Protein AF-D2VRU9-F1 (afdb_monomer_lite)

Structure (mmCIF, N/CA/C/O backbone):
data_AF-D2VRU9-F1
#
_entry.id   AF-D2VRU9-F1
#
loop_
_atom_site.group_PDB
_atom_site.id
_atom_site.type_symbol
_atom_site.label_atom_id
_atom_site.label_alt_id
_atom_site.label_comp_id
_atom_site.label_asym_id
_atom_site.label_entity_id
_atom_site.label_seq_id
_atom_site.pdbx_PDB_ins_code
_atom_site.Cartn_x
_atom_site.Cartn_y
_atom_site.Cartn_z
_atom_site.occupancy
_atom_site.B_iso_or_equiv
_atom_site.auth_seq_id
_atom_site.auth_comp_id
_atom_site.auth_asym_id
_atom_site.auth_atom_id
_atom_site.pdbx_PDB_model_num
ATOM 1 N N . MET A 1 1 ? 9.351 62.922 -18.929 1.00 41.25 1 MET A N 1
ATOM 2 C CA . MET A 1 1 ? 8.251 61.952 -19.147 1.00 41.25 1 MET A CA 1
ATOM 3 C C . MET A 1 1 ? 8.508 60.699 -18.312 1.00 41.25 1 MET A C 1
ATOM 5 O O . MET A 1 1 ? 9.575 60.118 -18.462 1.00 41.25 1 MET A O 1
ATOM 9 N N . PRO A 1 2 ? 7.604 60.348 -17.383 1.00 64.88 2 PRO A N 1
ATOM 10 C CA . PRO A 1 2 ? 7.165 58.945 -17.176 1.00 64.88 2 PRO A CA 1
ATOM 11 C C . PRO A 1 2 ? 5.621 58.865 -16.921 1.00 64.88 2 PRO A C 1
ATOM 13 O O . PRO A 1 2 ? 5.019 59.940 -16.945 1.00 64.88 2 PRO A O 1
ATOM 16 N N . PRO A 1 3 ? 4.932 57.707 -16.661 1.00 61.22 3 PRO A N 1
ATOM 17 C CA . PRO A 1 3 ? 5.382 56.311 -16.427 1.00 61.22 3 PRO A CA 1
ATOM 18 C C . PRO A 1 3 ? 4.581 55.143 -17.119 1.00 61.22 3 PRO A C 1
ATOM 20 O O . PRO A 1 3 ? 3.511 55.334 -17.684 1.00 61.22 3 PRO A O 1
ATOM 23 N N . ARG A 1 4 ? 5.137 53.911 -17.001 1.00 52.88 4 ARG A N 1
ATOM 24 C CA . ARG A 1 4 ? 4.586 52.513 -17.041 1.00 52.88 4 ARG A CA 1
ATOM 25 C C . ARG A 1 4 ? 3.255 52.185 -17.757 1.00 52.88 4 ARG A C 1
ATOM 27 O O . ARG A 1 4 ? 2.207 52.609 -17.286 1.00 52.88 4 ARG A O 1
ATOM 34 N N . LYS A 1 5 ? 3.271 51.164 -18.644 1.00 44.84 5 LYS A N 1
ATOM 35 C CA . LYS A 1 5 ? 2.220 50.114 -18.754 1.00 44.84 5 LYS A CA 1
ATOM 36 C C . LYS A 1 5 ? 2.801 48.747 -19.160 1.00 44.84 5 LYS A C 1
ATOM 38 O O . LYS A 1 5 ? 3.621 48.656 -20.064 1.00 44.84 5 LYS A O 1
ATOM 43 N N . ALA A 1 6 ? 2.378 47.710 -18.438 1.00 60.16 6 ALA A N 1
ATOM 44 C CA . ALA A 1 6 ? 2.693 46.296 -18.648 1.00 60.16 6 ALA A CA 1
ATOM 45 C C . ALA A 1 6 ? 1.931 45.697 -19.845 1.00 60.16 6 ALA A C 1
ATOM 47 O O . ALA A 1 6 ? 0.878 46.226 -20.203 1.00 60.16 6 ALA A O 1
ATOM 48 N N . PRO A 1 7 ? 2.333 44.511 -20.332 1.00 51.25 7 PRO A N 1
ATOM 49 C CA . PRO A 1 7 ? 1.392 43.564 -20.900 1.00 51.25 7 PRO A CA 1
ATOM 50 C C . PRO A 1 7 ? 1.289 42.326 -20.000 1.00 51.25 7 PRO A C 1
ATOM 52 O O . PRO A 1 7 ? 2.208 41.522 -19.877 1.00 51.25 7 PRO A O 1
ATOM 55 N N . SER A 1 8 ? 0.125 42.187 -19.370 1.00 53.41 8 SER A N 1
ATOM 56 C CA . SER A 1 8 ? -0.388 40.912 -18.875 1.00 53.41 8 SER A CA 1
ATOM 57 C C . SER A 1 8 ? -0.786 40.058 -20.078 1.00 53.41 8 SER A C 1
ATOM 59 O O . SER A 1 8 ? -1.598 40.502 -20.886 1.00 53.41 8 SER A O 1
ATOM 61 N N . THR A 1 9 ? -0.249 38.844 -20.203 1.00 46.72 9 THR A N 1
ATOM 62 C CA . THR A 1 9 ? -0.851 37.771 -21.012 1.00 46.72 9 THR A CA 1
ATOM 63 C C . THR A 1 9 ? -0.693 36.435 -20.284 1.00 46.72 9 THR A C 1
ATOM 65 O O . THR A 1 9 ? 0.390 36.046 -19.860 1.00 46.72 9 THR A O 1
ATOM 68 N N . LYS A 1 10 ? -1.842 35.793 -20.058 1.00 61.38 10 LYS A N 1
ATOM 69 C CA . LYS A 1 10 ? -2.095 34.583 -19.266 1.00 61.38 10 LYS A CA 1
ATOM 70 C C . LYS A 1 10 ? -1.869 33.311 -20.102 1.00 61.38 10 LYS A C 1
ATOM 72 O O . LYS A 1 10 ? -2.400 33.272 -21.206 1.00 61.38 10 LYS A O 1
ATOM 77 N N . ALA A 1 11 ? -1.213 32.281 -19.535 1.00 46.19 11 ALA A N 1
ATOM 78 C CA . ALA A 1 11 ? -1.493 30.823 -19.654 1.00 46.19 11 ALA A CA 1
ATOM 79 C C . ALA A 1 11 ? -0.277 29.968 -19.190 1.00 46.19 11 ALA A C 1
ATOM 81 O O . ALA A 1 11 ? 0.846 30.389 -19.456 1.00 46.19 11 ALA A O 1
ATOM 82 N N . PRO A 1 12 ? -0.423 28.732 -18.647 1.00 52.56 12 PRO A N 1
ATOM 83 C CA . PRO A 1 12 ? -1.525 28.113 -17.887 1.00 52.56 12 PRO A CA 1
ATOM 84 C C . PRO A 1 12 ? -1.064 27.473 -16.535 1.00 52.56 12 PRO A C 1
ATOM 86 O O . PRO A 1 12 ? 0.123 27.215 -16.331 1.00 52.56 12 PRO A O 1
ATOM 89 N N . PRO A 1 13 ? -1.987 27.128 -15.611 1.00 53.44 13 PRO A N 1
ATOM 90 C CA . PRO A 1 13 ? -1.683 26.401 -14.372 1.00 53.44 13 PRO A CA 1
ATOM 91 C C . PRO A 1 13 ? -1.484 24.892 -14.638 1.00 53.44 13 PRO A C 1
ATOM 93 O O . PRO A 1 13 ? -2.328 24.079 -14.284 1.00 53.44 13 PRO A O 1
ATOM 96 N N . GLN A 1 14 ? -0.391 24.494 -15.296 1.00 53.19 14 GLN A N 1
ATOM 97 C CA . GLN A 1 14 ? -0.134 23.073 -15.630 1.00 53.19 14 GLN A CA 1
ATOM 98 C C . GLN A 1 14 ? 0.782 22.348 -14.632 1.00 53.19 14 GLN A C 1
ATOM 100 O O . GLN A 1 14 ? 0.839 21.119 -14.612 1.00 53.19 14 GLN A O 1
ATOM 105 N N . ILE A 1 15 ? 1.497 23.091 -13.783 1.00 55.06 15 ILE A N 1
ATOM 106 C CA . ILE A 1 15 ? 2.466 22.517 -12.835 1.00 55.06 15 ILE A CA 1
ATOM 107 C C . ILE A 1 15 ? 1.742 21.839 -11.659 1.00 55.06 15 ILE A C 1
ATOM 109 O O . ILE A 1 15 ? 2.136 20.755 -11.233 1.00 55.06 15 ILE A O 1
ATOM 113 N N . HIS A 1 16 ? 0.623 22.414 -11.205 1.00 57.94 16 HIS A N 1
ATOM 114 C CA . HIS A 1 16 ? -0.142 21.905 -10.059 1.00 57.94 16 HIS A CA 1
ATOM 115 C C . HIS A 1 16 ? -0.656 20.473 -10.261 1.00 57.94 16 HIS A C 1
ATOM 117 O O . HIS A 1 16 ? -0.571 19.653 -9.353 1.00 57.94 16 HIS A O 1
ATOM 123 N N . LEU A 1 17 ? -1.120 20.138 -11.471 1.00 59.38 17 LEU A N 1
ATOM 124 C CA . LEU A 1 17 ? -1.642 18.802 -11.774 1.00 59.38 17 LEU A CA 1
ATOM 125 C C . LEU A 1 17 ? -0.568 17.710 -11.724 1.00 59.38 17 LEU A C 1
ATOM 127 O O . LEU A 1 17 ? -0.885 16.551 -11.469 1.00 59.38 17 LEU A O 1
ATOM 131 N N . SER A 1 18 ? 0.685 18.051 -12.027 1.00 75.25 18 SER A N 1
ATOM 132 C CA . SER A 1 18 ? 1.781 17.077 -12.007 1.00 75.25 18 SER A CA 1
ATOM 133 C C . SER A 1 18 ? 2.236 16.792 -10.582 1.00 75.25 18 SER A C 1
ATOM 135 O O . SER A 1 18 ? 2.493 15.637 -10.253 1.00 75.25 18 SER A O 1
ATOM 137 N N . GLU A 1 19 ? 2.273 17.819 -9.733 1.00 80.31 19 GLU A N 1
ATOM 138 C CA . GLU A 1 19 ? 2.639 17.662 -8.326 1.00 80.31 19 GLU A CA 1
ATOM 139 C C . GLU A 1 19 ? 1.549 16.925 -7.542 1.00 80.31 19 GLU A C 1
ATOM 141 O O . GLU A 1 19 ? 1.841 15.972 -6.829 1.00 80.31 19 GLU A O 1
ATOM 146 N N . GLU A 1 20 ? 0.274 17.253 -7.769 1.00 82.50 20 GLU A N 1
ATOM 147 C CA . GLU A 1 20 ? -0.849 16.549 -7.136 1.00 82.50 20 GLU A CA 1
ATOM 148 C C . GLU A 1 20 ? -0.859 15.052 -7.485 1.00 82.50 20 GLU A C 1
ATOM 150 O O . GLU A 1 20 ? -1.065 14.205 -6.618 1.00 82.50 20 GLU A O 1
ATOM 155 N N . LYS A 1 21 ? -0.539 14.698 -8.738 1.00 83.69 21 LYS A N 1
ATOM 156 C CA . LYS A 1 21 ? -0.413 13.295 -9.170 1.00 83.69 21 LYS A CA 1
ATOM 157 C C . LYS A 1 21 ? 0.777 12.571 -8.539 1.00 83.69 21 LYS A C 1
ATOM 159 O O . LYS A 1 21 ? 0.690 11.357 -8.340 1.00 83.69 21 LYS A O 1
ATOM 164 N N . LYS A 1 22 ? 1.880 13.273 -8.261 1.00 84.69 22 LYS A N 1
ATOM 165 C CA . LYS A 1 22 ? 3.030 12.709 -7.538 1.00 84.69 22 LYS A CA 1
ATOM 166 C C . LYS A 1 22 ? 2.681 12.461 -6.081 1.00 84.69 22 LYS A C 1
ATOM 168 O O . LYS A 1 22 ? 2.850 11.342 -5.617 1.00 84.69 22 LYS A O 1
ATOM 173 N N . VAL A 1 23 ? 2.101 13.456 -5.412 1.00 87.88 23 VAL A N 1
ATOM 174 C CA . VAL A 1 23 ? 1.630 13.335 -4.026 1.00 87.88 23 VAL A CA 1
ATOM 175 C C . VAL A 1 23 ? 0.605 12.208 -3.907 1.00 87.88 23 VAL A C 1
ATOM 177 O O . VAL A 1 23 ? 0.673 11.389 -2.995 1.00 87.88 23 VAL A O 1
ATOM 180 N N . GLN A 1 24 ? -0.322 12.103 -4.862 1.00 87.88 24 GLN A N 1
ATOM 181 C CA . GLN A 1 24 ? -1.281 11.006 -4.895 1.00 87.88 24 GLN A CA 1
ATOM 182 C C . GLN A 1 24 ? -0.583 9.651 -5.034 1.00 87.88 24 GLN A C 1
ATOM 184 O O . GLN A 1 24 ? -0.920 8.732 -4.294 1.00 87.88 24 GLN A O 1
ATOM 189 N N . LEU A 1 25 ? 0.392 9.516 -5.939 1.00 87.81 25 LEU A N 1
ATOM 190 C CA . LEU A 1 25 ? 1.159 8.277 -6.062 1.00 87.81 25 LEU A CA 1
ATOM 191 C C . LEU A 1 25 ? 1.897 7.941 -4.767 1.00 87.81 25 LEU A C 1
ATOM 193 O O . LEU A 1 25 ? 1.889 6.791 -4.353 1.00 87.81 25 LEU A O 1
ATOM 197 N N . GLU A 1 26 ? 2.538 8.916 -4.138 1.00 89.00 26 GLU A N 1
ATOM 198 C CA . GLU A 1 26 ? 3.285 8.709 -2.901 1.00 89.00 26 GLU A CA 1
ATOM 199 C C . GLU A 1 26 ? 2.371 8.241 -1.762 1.00 89.00 26 GLU A C 1
ATOM 201 O O . GLU A 1 26 ? 2.684 7.276 -1.068 1.00 89.00 26 GLU A O 1
ATOM 206 N N . ASN A 1 27 ? 1.180 8.830 -1.639 1.00 90.19 27 ASN A N 1
ATOM 207 C CA . ASN A 1 27 ? 0.150 8.361 -0.710 1.00 90.19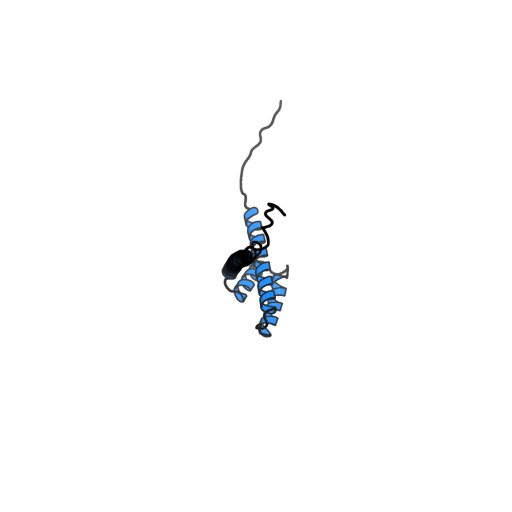 27 ASN A CA 1
ATOM 208 C C . ASN A 1 27 ? -0.302 6.927 -1.026 1.00 90.19 27 ASN A C 1
ATOM 210 O O . ASN A 1 27 ? -0.429 6.101 -0.121 1.00 90.19 27 ASN A O 1
ATOM 214 N N . GLU A 1 28 ? -0.525 6.621 -2.308 1.00 90.12 28 GLU A N 1
ATOM 215 C CA . GLU A 1 28 ? -0.858 5.274 -2.778 1.00 90.12 28 GLU A CA 1
ATOM 216 C C . GLU A 1 28 ? 0.259 4.267 -2.424 1.00 90.12 28 GLU A C 1
ATOM 218 O O . GLU A 1 28 ? -0.030 3.177 -1.926 1.00 90.12 28 GLU A O 1
ATOM 223 N N . LEU A 1 29 ? 1.531 4.641 -2.607 1.00 89.75 29 LEU A N 1
ATOM 224 C CA . LEU A 1 29 ? 2.699 3.822 -2.269 1.00 89.75 29 LEU A CA 1
ATOM 225 C C . LEU A 1 29 ? 2.794 3.549 -0.773 1.00 89.75 29 LEU A C 1
ATOM 227 O O . LEU A 1 29 ? 2.940 2.393 -0.376 1.00 89.75 29 LEU A O 1
ATOM 231 N N . ASN A 1 30 ? 2.683 4.596 0.043 1.00 91.44 30 ASN A N 1
ATOM 232 C CA . ASN A 1 30 ? 2.757 4.491 1.496 1.00 91.44 30 ASN A CA 1
ATOM 233 C C . ASN A 1 30 ? 1.677 3.555 2.044 1.00 91.44 30 ASN A C 1
ATOM 235 O O . ASN A 1 30 ? 1.964 2.710 2.890 1.00 91.44 30 ASN A O 1
ATOM 239 N N . TRP A 1 31 ? 0.454 3.639 1.520 1.00 90.56 31 TRP A N 1
ATOM 240 C CA . TRP A 1 31 ? -0.618 2.728 1.916 1.00 90.56 31 TRP A CA 1
ATOM 241 C C . TRP A 1 31 ? -0.342 1.282 1.495 1.00 90.56 31 TRP A C 1
ATOM 243 O O . TRP A 1 31 ? -0.520 0.373 2.303 1.00 90.56 31 TRP A O 1
ATOM 253 N N . CYS A 1 32 ? 0.142 1.043 0.270 1.00 90.75 32 CYS A N 1
ATOM 254 C CA . CYS A 1 32 ? 0.502 -0.315 -0.150 1.00 90.75 32 CYS A CA 1
ATOM 255 C C . CYS A 1 32 ? 1.623 -0.901 0.716 1.00 90.75 32 CYS A C 1
ATOM 257 O O . CYS A 1 32 ? 1.545 -2.071 1.078 1.00 90.75 32 CYS A O 1
ATOM 259 N N . ILE A 1 33 ? 2.631 -0.105 1.081 1.00 91.12 33 ILE A N 1
ATOM 260 C CA . ILE A 1 33 ? 3.699 -0.522 2.001 1.00 91.12 33 ILE A CA 1
ATOM 261 C C . ILE A 1 33 ? 3.108 -0.919 3.359 1.00 91.12 33 ILE A C 1
ATOM 263 O O . ILE A 1 33 ? 3.372 -2.023 3.831 1.00 91.12 33 ILE A O 1
ATOM 267 N N . GLN A 1 34 ? 2.239 -0.085 3.937 1.00 91.00 34 GLN A N 1
ATOM 268 C CA . GLN A 1 34 ? 1.584 -0.394 5.211 1.00 91.00 34 GLN A CA 1
ATOM 269 C C . GLN A 1 34 ? 0.744 -1.673 5.139 1.00 91.00 34 GLN A C 1
ATOM 271 O O . GLN A 1 34 ? 0.812 -2.499 6.043 1.00 91.00 34 GLN A O 1
ATOM 276 N N . GLN A 1 35 ? -0.020 -1.890 4.064 1.00 89.38 35 GLN A N 1
ATOM 277 C CA . GLN A 1 35 ? -0.814 -3.116 3.918 1.00 89.38 35 GLN A CA 1
ATOM 278 C C . GLN A 1 35 ? 0.049 -4.367 3.779 1.00 89.38 35 GLN A C 1
ATOM 280 O O . GLN A 1 35 ? -0.289 -5.409 4.339 1.00 89.38 35 GLN A O 1
ATOM 285 N N . LEU A 1 36 ? 1.177 -4.267 3.075 1.00 90.19 36 LEU A N 1
ATOM 286 C CA . LEU A 1 36 ? 2.158 -5.344 3.002 1.00 90.19 36 LEU A CA 1
ATOM 287 C C . LEU A 1 36 ? 2.721 -5.673 4.394 1.00 90.19 36 LEU A C 1
ATOM 289 O O . LEU A 1 36 ? 2.739 -6.837 4.784 1.00 90.19 36 LEU A O 1
ATOM 293 N N . GLU A 1 37 ? 3.109 -4.669 5.181 1.00 89.81 37 GLU A N 1
ATOM 294 C CA . GLU A 1 37 ? 3.629 -4.852 6.546 1.00 89.81 37 GLU A CA 1
ATOM 295 C C . GLU A 1 37 ? 2.577 -5.403 7.525 1.00 89.81 37 GLU A C 1
ATOM 297 O O . GLU A 1 37 ? 2.867 -6.294 8.332 1.00 89.81 37 GLU A O 1
ATOM 302 N N . LEU A 1 38 ? 1.332 -4.931 7.428 1.00 88.19 38 LEU A N 1
ATOM 303 C CA . LEU A 1 38 ? 0.205 -5.454 8.201 1.00 88.19 38 LEU A CA 1
ATOM 304 C C . LEU A 1 38 ? -0.106 -6.905 7.822 1.00 88.19 38 LEU A C 1
ATOM 306 O O . LEU A 1 38 ? -0.369 -7.718 8.706 1.00 88.19 38 LEU A O 1
ATOM 310 N N . GLY A 1 39 ? -0.044 -7.243 6.531 1.00 86.44 39 GLY A N 1
ATOM 311 C CA . GLY A 1 39 ? -0.198 -8.608 6.034 1.00 86.44 39 GLY A CA 1
ATOM 312 C C . GLY A 1 39 ? 0.870 -9.548 6.591 1.00 86.44 39 GLY A C 1
ATOM 313 O O . GLY A 1 39 ? 0.535 -10.627 7.067 1.00 86.44 39 GLY A O 1
ATOM 314 N N . LEU A 1 40 ? 2.131 -9.104 6.631 1.00 86.06 40 LEU A N 1
ATOM 315 C CA . LEU A 1 40 ? 3.236 -9.849 7.249 1.00 86.06 40 LEU A CA 1
ATOM 316 C C . LEU A 1 40 ? 3.071 -10.046 8.761 1.00 86.06 40 LEU A C 1
ATOM 318 O O . LEU A 1 40 ? 3.553 -11.034 9.308 1.00 86.06 40 LEU A O 1
ATOM 322 N N . SER A 1 41 ? 2.433 -9.092 9.438 1.00 83.19 41 SER A N 1
ATOM 323 C CA . SER A 1 41 ? 2.208 -9.147 10.887 1.00 83.19 41 SER A CA 1
ATOM 324 C C . SER A 1 41 ? 1.070 -10.098 11.274 1.00 83.19 41 SER A C 1
ATOM 326 O O . SER A 1 41 ? 0.976 -10.519 12.430 1.00 83.19 41 SER A O 1
ATOM 328 N N . ARG A 1 42 ? 0.190 -10.451 10.328 1.00 82.25 42 ARG A N 1
ATOM 329 C CA . ARG A 1 42 ? -0.867 -11.447 10.536 1.00 82.25 42 ARG A CA 1
ATOM 330 C C . ARG A 1 42 ? -0.253 -12.848 10.482 1.00 82.25 42 ARG A C 1
ATOM 332 O O . ARG A 1 42 ? 0.554 -13.150 9.611 1.00 82.25 42 ARG A O 1
ATOM 339 N N . LYS A 1 43 ? -0.661 -13.725 11.405 1.00 73.12 43 LYS A N 1
ATOM 340 C CA . LYS A 1 43 ? -0.116 -15.092 11.555 1.00 73.12 43 LYS A CA 1
ATOM 341 C C . LYS A 1 43 ? -0.423 -16.036 10.379 1.00 73.12 43 LYS A C 1
ATOM 343 O O . LYS A 1 43 ? 0.060 -17.161 10.385 1.00 73.12 43 LYS A O 1
ATOM 348 N N . ASP A 1 44 ? -1.176 -15.569 9.386 1.00 75.19 44 ASP A N 1
ATOM 349 C CA . ASP A 1 44 ? -1.685 -16.373 8.271 1.00 75.19 44 ASP A CA 1
ATOM 350 C C . ASP A 1 44 ? -0.904 -16.166 6.959 1.00 75.19 44 ASP A C 1
ATOM 352 O O . ASP A 1 44 ? -1.305 -16.682 5.917 1.00 75.19 44 ASP A O 1
ATOM 356 N N . ALA A 1 45 ? 0.191 -15.396 6.973 1.00 80.12 45 ALA A N 1
ATOM 357 C CA . ALA A 1 45 ? 1.005 -15.172 5.780 1.00 80.12 45 ALA A CA 1
ATOM 358 C C . ALA A 1 45 ? 1.905 -16.384 5.473 1.00 80.12 45 ALA A C 1
ATOM 360 O O . ALA A 1 45 ? 2.729 -16.790 6.295 1.00 80.12 45 ALA A O 1
ATOM 361 N N . ASP A 1 46 ? 1.789 -16.930 4.262 1.00 84.56 46 ASP A N 1
ATOM 362 C CA . ASP A 1 46 ? 2.632 -18.029 3.784 1.00 84.56 46 ASP A CA 1
ATOM 363 C C . ASP A 1 46 ? 4.095 -17.576 3.589 1.00 84.56 46 ASP A C 1
ATOM 365 O O . ASP A 1 46 ? 4.371 -16.432 3.222 1.00 84.56 46 ASP A O 1
ATOM 369 N N . ALA A 1 47 ? 5.065 -18.477 3.769 1.00 86.44 47 ALA A N 1
ATOM 370 C CA . ALA A 1 47 ? 6.492 -18.184 3.605 1.00 86.44 47 ALA A CA 1
ATOM 371 C C . ALA A 1 47 ? 6.819 -17.626 2.206 1.00 86.44 47 ALA A C 1
ATOM 373 O O . ALA A 1 47 ? 7.682 -16.750 2.065 1.00 86.44 47 ALA A O 1
ATOM 374 N N . TYR A 1 48 ? 6.100 -18.087 1.176 1.00 86.94 48 TYR A N 1
ATOM 375 C CA . TYR A 1 48 ? 6.192 -17.531 -0.172 1.00 86.94 48 TYR A CA 1
ATOM 376 C C . TYR A 1 48 ? 5.675 -16.089 -0.233 1.00 86.94 48 TYR A C 1
ATOM 378 O O . TYR A 1 48 ? 6.370 -15.210 -0.745 1.00 86.94 48 TYR A O 1
ATOM 386 N N . GLN A 1 49 ? 4.506 -15.822 0.355 1.00 87.31 49 GLN A N 1
ATOM 387 C CA . GLN A 1 49 ? 3.929 -14.478 0.428 1.00 87.31 49 GLN A CA 1
ATOM 388 C C . GLN A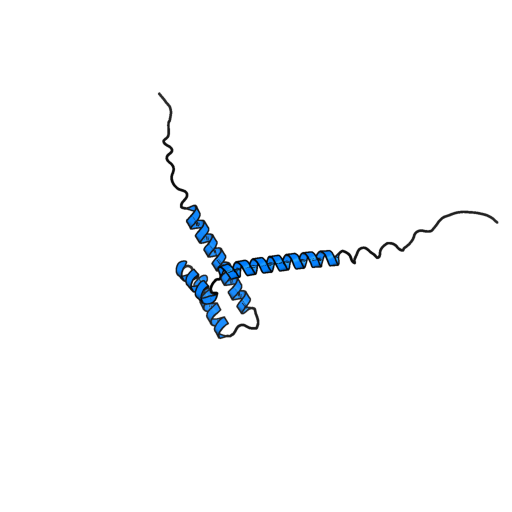 1 49 ? 4.837 -13.519 1.196 1.00 87.31 49 GLN A C 1
ATOM 390 O O . GLN A 1 49 ? 5.008 -12.375 0.780 1.00 87.31 49 GLN A O 1
ATOM 395 N N . ILE A 1 50 ? 5.484 -13.985 2.267 1.00 88.44 50 ILE A N 1
ATOM 396 C CA . ILE A 1 50 ? 6.438 -13.188 3.039 1.00 88.44 50 ILE A CA 1
ATOM 397 C C . ILE A 1 50 ? 7.633 -12.785 2.171 1.00 88.44 50 ILE A C 1
ATOM 399 O O . ILE A 1 50 ? 8.043 -11.620 2.162 1.00 88.44 50 ILE A O 1
ATOM 403 N N . LYS A 1 51 ? 8.202 -13.739 1.427 1.00 90.69 51 LYS A N 1
ATOM 404 C CA . LYS A 1 51 ? 9.341 -13.486 0.536 1.00 90.69 51 LYS A CA 1
ATOM 405 C C . LYS A 1 51 ? 8.967 -12.534 -0.600 1.00 90.69 51 LYS A C 1
ATOM 407 O O . LYS A 1 51 ? 9.725 -11.605 -0.881 1.00 90.69 51 LYS A O 1
ATOM 412 N N . GLU A 1 52 ? 7.811 -12.744 -1.219 1.00 89.69 52 GLU A N 1
ATOM 413 C CA . GLU A 1 52 ? 7.323 -11.890 -2.301 1.00 89.69 52 GLU A CA 1
ATOM 414 C C . GLU A 1 52 ? 7.034 -10.474 -1.795 1.00 89.69 52 GLU A C 1
ATOM 416 O O . GLU A 1 52 ? 7.507 -9.498 -2.371 1.00 89.69 52 GLU A O 1
ATOM 421 N N . THR A 1 53 ? 6.384 -10.352 -0.638 1.00 90.88 53 THR A N 1
ATOM 422 C CA . THR A 1 53 ? 6.121 -9.063 0.008 1.00 90.88 53 THR A CA 1
ATOM 423 C C . THR A 1 53 ? 7.410 -8.287 0.273 1.00 90.88 53 THR A C 1
ATOM 425 O O . THR A 1 53 ? 7.498 -7.106 -0.060 1.00 90.88 53 THR A O 1
ATOM 428 N N . LYS A 1 54 ? 8.454 -8.944 0.795 1.00 91.19 54 LYS A N 1
ATOM 429 C CA . LYS A 1 54 ? 9.767 -8.310 1.001 1.00 91.19 54 LYS A CA 1
ATOM 430 C C . LYS A 1 54 ? 10.378 -7.802 -0.307 1.00 91.19 54 LYS A C 1
ATOM 432 O O . LYS A 1 54 ? 10.902 -6.692 -0.341 1.00 91.19 54 LYS A O 1
ATOM 437 N N . ARG A 1 55 ? 10.274 -8.576 -1.393 1.00 91.69 55 ARG A N 1
ATOM 438 C CA . ARG A 1 55 ? 10.758 -8.173 -2.724 1.00 91.69 55 ARG A CA 1
ATOM 439 C C . ARG A 1 55 ? 10.013 -6.945 -3.252 1.00 91.69 55 ARG A C 1
ATOM 441 O O . ARG A 1 55 ? 10.634 -6.029 -3.800 1.00 91.69 55 ARG A O 1
ATOM 448 N N . VAL A 1 56 ? 8.695 -6.917 -3.076 1.00 91.44 56 VAL A N 1
ATOM 449 C CA . VAL A 1 56 ? 7.851 -5.783 -3.466 1.00 91.44 56 VAL A CA 1
ATOM 450 C C . VAL A 1 56 ? 8.230 -4.541 -2.662 1.00 91.44 56 VAL A C 1
ATOM 452 O O . VAL A 1 56 ? 8.464 -3.498 -3.265 1.00 91.44 56 VAL A O 1
ATOM 455 N N . LEU A 1 57 ? 8.391 -4.653 -1.340 1.00 91.75 57 LEU A N 1
ATOM 456 C CA . LEU A 1 57 ? 8.810 -3.544 -0.474 1.00 91.75 57 LEU A CA 1
ATOM 457 C C . LEU A 1 57 ? 10.137 -2.927 -0.926 1.00 91.75 57 LEU A C 1
ATOM 459 O O . LEU A 1 57 ? 10.198 -1.718 -1.138 1.00 91.75 57 LEU A O 1
ATOM 463 N N . THR A 1 58 ? 11.162 -3.746 -1.188 1.00 91.19 58 THR A N 1
ATOM 464 C CA . THR A 1 58 ? 12.449 -3.256 -1.715 1.00 91.19 58 THR A CA 1
ATOM 465 C C . THR A 1 58 ? 12.279 -2.499 -3.036 1.00 91.19 58 THR A C 1
ATOM 467 O O . THR A 1 58 ? 12.945 -1.493 -3.275 1.00 91.19 58 THR A O 1
ATOM 470 N N . THR A 1 59 ? 11.360 -2.949 -3.894 1.00 89.94 59 THR A N 1
ATOM 471 C CA . THR A 1 59 ? 11.092 -2.322 -5.196 1.00 89.94 59 THR A CA 1
ATOM 472 C C . THR A 1 59 ? 10.333 -0.998 -5.048 1.00 89.94 59 THR A C 1
ATOM 474 O O . THR A 1 59 ? 10.674 -0.020 -5.707 1.00 89.94 59 THR A O 1
ATOM 477 N N . LEU A 1 60 ? 9.329 -0.929 -4.167 1.00 88.56 60 LEU A N 1
ATOM 478 C CA . LEU A 1 60 ? 8.548 0.291 -3.925 1.00 88.56 60 LEU A CA 1
ATOM 479 C C . LEU A 1 60 ? 9.372 1.374 -3.207 1.00 88.56 60 LEU A C 1
ATOM 481 O O . LEU A 1 60 ? 9.249 2.554 -3.549 1.00 88.56 60 LEU A O 1
ATOM 485 N N . GLN A 1 61 ? 10.239 0.970 -2.271 1.00 86.31 61 GLN A N 1
ATOM 486 C CA . GLN A 1 61 ? 11.156 1.848 -1.530 1.00 86.31 61 GLN A CA 1
ATOM 487 C C . GLN A 1 61 ? 12.349 2.315 -2.373 1.00 86.31 61 GLN A C 1
ATOM 489 O O . GLN A 1 61 ? 12.958 3.339 -2.072 1.00 86.31 61 GLN A O 1
ATOM 494 N N . SER A 1 62 ? 12.685 1.594 -3.444 1.00 87.19 62 SER A N 1
ATOM 495 C CA . SER A 1 62 ? 13.749 2.014 -4.347 1.00 87.19 62 SER A CA 1
ATOM 496 C C . SER A 1 62 ? 13.353 3.284 -5.100 1.00 87.19 62 SER A C 1
ATOM 498 O O . SER A 1 62 ? 12.321 3.353 -5.776 1.00 87.19 62 SER A O 1
ATOM 500 N N . ASN A 1 63 ? 14.211 4.300 -5.012 1.00 79.06 63 ASN A N 1
ATOM 501 C CA . ASN A 1 63 ? 14.054 5.543 -5.766 1.00 79.06 63 ASN A CA 1
ATOM 502 C C . ASN A 1 63 ? 14.495 5.398 -7.238 1.00 79.06 63 ASN A C 1
ATOM 504 O O . ASN A 1 63 ? 14.306 6.307 -8.038 1.00 79.06 63 ASN A O 1
ATOM 508 N N . SER A 1 64 ? 15.080 4.251 -7.607 1.00 77.75 64 SER A N 1
ATOM 509 C CA . SER A 1 64 ? 15.482 3.941 -8.987 1.00 77.75 64 SER A CA 1
ATOM 510 C C . SER A 1 64 ? 14.356 3.345 -9.833 1.00 77.75 64 SER A C 1
ATOM 512 O O . SER A 1 64 ? 14.501 3.238 -11.048 1.00 77.75 64 SER A O 1
ATOM 514 N N . VAL A 1 65 ? 13.250 2.924 -9.217 1.00 85.69 65 VAL A N 1
ATOM 515 C CA . VAL A 1 65 ? 12.125 2.313 -9.932 1.00 85.69 65 VAL A CA 1
ATOM 516 C C . VAL A 1 65 ? 11.195 3.410 -10.425 1.00 85.69 65 VAL A C 1
ATOM 518 O O . VAL A 1 65 ? 10.723 4.228 -9.638 1.00 85.69 65 VAL A O 1
ATOM 521 N N . ALA A 1 66 ? 10.896 3.408 -11.722 1.00 86.94 66 ALA A N 1
ATOM 522 C CA . ALA A 1 66 ? 10.007 4.401 -12.308 1.00 86.94 66 ALA A CA 1
ATOM 523 C C . ALA A 1 66 ? 8.587 4.294 -11.726 1.00 86.94 66 ALA A C 1
ATOM 525 O O . ALA A 1 66 ? 8.044 3.200 -11.568 1.00 86.94 66 ALA A O 1
ATOM 526 N N . ASP A 1 67 ? 7.932 5.432 -11.506 1.00 86.75 67 ASP A N 1
ATOM 527 C CA . ASP A 1 67 ? 6.568 5.532 -10.966 1.00 86.75 67 ASP A CA 1
ATOM 528 C C . ASP A 1 67 ? 5.531 4.655 -11.684 1.00 86.75 67 ASP A C 1
ATOM 530 O O . ASP A 1 67 ? 4.576 4.154 -11.086 1.00 86.75 67 ASP A O 1
ATOM 534 N N . VAL A 1 68 ? 5.700 4.468 -12.994 1.00 87.81 68 VAL A N 1
ATOM 535 C CA . VAL A 1 68 ? 4.840 3.600 -13.809 1.00 87.81 68 VAL A CA 1
ATOM 536 C C . VAL A 1 68 ? 5.006 2.133 -13.404 1.00 87.81 68 VAL A C 1
ATOM 538 O O . VAL A 1 68 ? 4.016 1.415 -13.277 1.00 87.81 68 VAL A O 1
ATOM 541 N N . GLN A 1 69 ? 6.240 1.696 -13.146 1.00 90.50 69 GLN A N 1
ATOM 542 C CA . GLN A 1 69 ? 6.526 0.336 -12.694 1.00 90.50 69 GLN A CA 1
ATOM 543 C C . GLN A 1 69 ? 6.006 0.102 -11.280 1.00 90.50 69 GLN A C 1
ATOM 545 O O . GLN A 1 69 ? 5.428 -0.953 -11.028 1.00 90.50 69 GLN A O 1
ATOM 550 N N . LYS A 1 70 ? 6.132 1.090 -10.382 1.00 90.81 70 LYS A N 1
ATOM 551 C CA . LYS A 1 70 ? 5.562 0.987 -9.032 1.00 90.81 70 LYS A CA 1
ATOM 552 C C . LYS A 1 70 ? 4.046 0.769 -9.088 1.00 90.81 70 LYS A C 1
ATOM 554 O O . LYS A 1 70 ? 3.547 -0.180 -8.490 1.00 90.81 70 LYS A O 1
ATOM 559 N N . ARG A 1 71 ? 3.330 1.555 -9.903 1.00 90.56 71 ARG A N 1
ATOM 560 C CA . ARG A 1 71 ? 1.883 1.373 -10.142 1.00 90.56 71 ARG A CA 1
ATOM 561 C C . ARG A 1 71 ? 1.538 0.006 -10.716 1.00 90.56 71 ARG A C 1
ATOM 563 O O . ARG A 1 71 ? 0.577 -0.620 -10.274 1.00 90.56 71 ARG A O 1
ATOM 570 N N . GLN A 1 72 ? 2.308 -0.459 -11.696 1.00 92.00 72 GLN A N 1
ATOM 571 C CA . GLN A 1 72 ? 2.080 -1.772 -12.289 1.00 92.00 72 GLN A CA 1
ATOM 572 C C . GLN A 1 72 ? 2.262 -2.881 -11.252 1.00 92.00 72 GLN A C 1
ATOM 574 O O . GLN A 1 72 ? 1.433 -3.783 -11.175 1.00 92.00 72 GLN A O 1
ATOM 579 N N . LEU A 1 73 ? 3.303 -2.789 -10.425 1.00 90.50 73 LEU A N 1
ATOM 580 C CA . LEU A 1 73 ? 3.566 -3.754 -9.367 1.00 90.50 73 LEU A CA 1
ATOM 581 C C . LEU A 1 73 ? 2.435 -3.772 -8.337 1.00 90.50 73 LEU A C 1
ATOM 583 O O . LEU A 1 73 ? 1.908 -4.837 -8.034 1.00 90.50 73 LEU A O 1
ATOM 587 N N . MET A 1 74 ? 1.989 -2.603 -7.870 1.00 90.50 74 MET A N 1
ATOM 588 C CA . MET A 1 74 ? 0.845 -2.497 -6.956 1.00 90.50 74 MET A CA 1
ATOM 589 C C . MET A 1 74 ? -0.410 -3.141 -7.551 1.00 90.50 74 MET A C 1
ATOM 591 O O . MET A 1 74 ? -1.113 -3.866 -6.853 1.00 90.50 74 MET A O 1
ATOM 595 N N . LYS A 1 75 ? -0.659 -2.945 -8.852 1.00 90.88 75 LYS A N 1
ATOM 596 C CA . LYS A 1 75 ? -1.788 -3.570 -9.549 1.00 90.88 75 LYS A CA 1
ATOM 597 C C . LYS A 1 75 ? -1.654 -5.088 -9.671 1.00 90.88 75 LYS A C 1
ATOM 599 O O . LYS A 1 75 ? -2.656 -5.787 -9.606 1.00 90.88 75 LYS A O 1
ATOM 604 N N . VAL A 1 76 ? -0.448 -5.610 -9.857 1.00 90.75 76 VAL A N 1
ATOM 605 C CA . VAL A 1 76 ? -0.218 -7.062 -9.915 1.00 90.75 76 VAL A CA 1
ATOM 606 C C . VAL A 1 76 ? -0.437 -7.705 -8.545 1.00 90.75 76 VAL A C 1
ATOM 608 O O . VAL A 1 76 ? -1.045 -8.767 -8.471 1.00 90.75 76 VAL A O 1
ATOM 611 N N . ILE A 1 77 ? 0.016 -7.053 -7.472 1.00 87.25 77 ILE A N 1
ATOM 612 C CA . ILE A 1 77 ? -0.054 -7.601 -6.112 1.00 87.25 77 ILE A CA 1
ATOM 613 C C . ILE A 1 77 ? -1.453 -7.456 -5.503 1.00 87.25 77 ILE A C 1
ATOM 615 O O . ILE A 1 77 ? -1.988 -8.411 -4.950 1.00 87.25 77 ILE A O 1
ATOM 619 N N . PHE A 1 78 ? -2.056 -6.272 -5.610 1.00 85.75 78 PHE A N 1
ATOM 620 C CA . PHE A 1 78 ? -3.325 -5.942 -4.951 1.00 85.75 78 PHE A CA 1
ATOM 621 C C . PHE A 1 78 ? -4.515 -5.854 -5.910 1.00 85.75 78 PHE A C 1
ATOM 623 O O . PHE A 1 78 ? -5.651 -5.678 -5.472 1.00 85.75 78 PHE A O 1
ATOM 630 N N . GLY A 1 79 ? -4.291 -5.920 -7.222 1.00 89.44 79 GLY A N 1
ATOM 631 C CA . GLY A 1 79 ? -5.335 -5.619 -8.193 1.00 89.44 79 GLY A CA 1
ATOM 632 C C . GLY A 1 79 ? -5.718 -4.139 -8.147 1.00 89.44 79 GLY A C 1
ATOM 633 O O . GLY A 1 79 ? -4.911 -3.246 -8.406 1.00 89.44 79 GLY A O 1
ATOM 634 N N . ASP A 1 80 ? -6.979 -3.861 -7.831 1.00 87.75 80 ASP A N 1
ATOM 635 C CA . ASP A 1 80 ? -7.520 -2.501 -7.799 1.00 87.75 80 ASP A CA 1
ATOM 636 C C . ASP A 1 80 ? -7.314 -1.849 -6.421 1.00 87.75 80 ASP A C 1
ATOM 638 O O . ASP A 1 80 ? -8.257 -1.617 -5.661 1.00 87.75 80 ASP A O 1
ATOM 642 N N . TYR A 1 81 ? -6.052 -1.557 -6.089 1.00 88.56 81 TYR A N 1
ATOM 643 C CA . TYR A 1 81 ? -5.642 -1.024 -4.781 1.00 88.56 81 TYR A CA 1
ATOM 644 C C . TYR A 1 81 ? -6.368 0.275 -4.385 1.00 88.56 81 TYR A C 1
ATOM 646 O O . TYR A 1 81 ? -6.564 0.544 -3.204 1.00 88.56 81 TYR A O 1
ATOM 654 N N . ARG A 1 82 ? -6.846 1.063 -5.358 1.00 87.00 82 ARG A N 1
ATOM 655 C CA . ARG A 1 82 ? -7.630 2.283 -5.106 1.00 87.00 82 ARG A CA 1
ATOM 656 C C . ARG A 1 82 ? -8.974 2.007 -4.438 1.00 87.00 82 ARG A C 1
ATOM 658 O O . ARG A 1 82 ? -9.454 2.856 -3.689 1.00 87.00 82 ARG A O 1
ATOM 665 N N . LYS A 1 83 ? -9.598 0.861 -4.727 1.00 89.06 83 LYS A N 1
ATOM 666 C CA . LYS A 1 83 ? -10.833 0.439 -4.052 1.00 89.06 83 L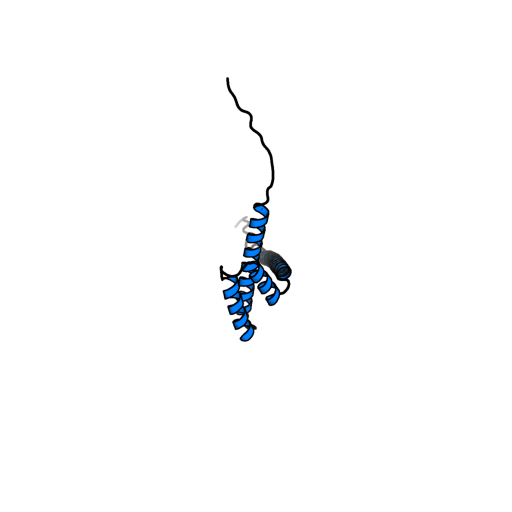YS A CA 1
ATOM 667 C C . LYS A 1 83 ? -10.534 -0.023 -2.636 1.00 89.06 83 LYS A C 1
ATOM 669 O O . LYS A 1 83 ? -11.156 0.490 -1.716 1.00 89.06 83 LYS A O 1
ATOM 674 N N . LEU A 1 84 ? -9.505 -0.855 -2.465 1.00 87.06 84 LEU A N 1
ATOM 675 C CA . LEU A 1 84 ? -9.078 -1.304 -1.139 1.00 87.06 84 LEU A CA 1
ATOM 676 C C . LEU A 1 84 ? -8.767 -0.129 -0.200 1.00 87.06 84 LEU A C 1
ATOM 678 O O . LEU A 1 84 ? -9.170 -0.150 0.955 1.00 87.06 84 LEU A O 1
ATOM 682 N N . MET A 1 85 ? -8.130 0.931 -0.704 1.00 87.00 85 MET A N 1
ATOM 683 C CA . MET A 1 85 ? -7.864 2.151 0.067 1.00 87.00 85 MET A CA 1
ATOM 684 C C . MET A 1 85 ? -9.146 2.838 0.570 1.00 87.00 85 MET A C 1
ATOM 686 O O . MET A 1 85 ? -9.197 3.344 1.690 1.00 87.00 85 MET A O 1
ATOM 690 N N . LYS A 1 86 ? -10.192 2.878 -0.267 1.00 86.75 86 LYS A N 1
ATOM 691 C CA . LYS A 1 86 ? -11.494 3.453 0.101 1.00 86.75 86 LYS A CA 1
ATOM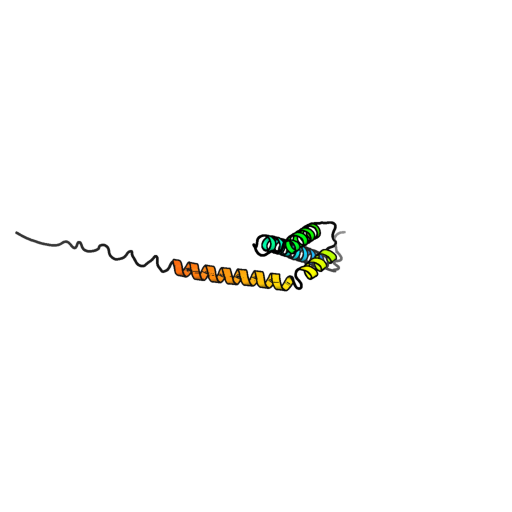 692 C C . LYS A 1 86 ? -12.226 2.571 1.100 1.00 86.75 86 LYS A C 1
ATOM 694 O O . LYS A 1 86 ? -12.813 3.099 2.040 1.00 86.75 86 LYS A O 1
ATOM 699 N N . ASP A 1 87 ? -12.175 1.261 0.901 1.00 86.44 87 ASP A N 1
ATOM 700 C CA . ASP A 1 87 ? -12.809 0.292 1.788 1.00 86.44 87 ASP A CA 1
ATOM 701 C C . ASP A 1 87 ? -12.140 0.294 3.166 1.00 86.44 87 ASP A C 1
ATOM 703 O O . ASP A 1 87 ? -12.831 0.250 4.177 1.00 86.44 87 ASP A O 1
ATOM 707 N N . ASP A 1 88 ? -10.813 0.414 3.232 1.00 85.12 88 ASP A N 1
ATOM 708 C CA . ASP A 1 88 ? -10.054 0.563 4.479 1.00 85.12 88 ASP A CA 1
ATOM 709 C C . ASP A 1 88 ? -10.430 1.856 5.219 1.00 85.12 88 ASP A C 1
ATOM 711 O O . ASP A 1 88 ? -10.760 1.830 6.406 1.00 85.12 88 ASP A O 1
ATOM 715 N N . LYS A 1 89 ? -10.505 2.984 4.498 1.00 83.44 89 LYS A N 1
ATOM 716 C CA . LYS A 1 89 ? -10.978 4.253 5.068 1.00 83.44 89 LYS A CA 1
ATOM 717 C C . LYS A 1 89 ? -12.404 4.132 5.616 1.00 83.44 89 LYS A C 1
ATOM 719 O O . LYS A 1 89 ? -12.657 4.549 6.743 1.00 83.44 89 LYS A O 1
ATOM 724 N N . LYS A 1 90 ? -13.313 3.528 4.847 1.00 84.19 90 LYS A N 1
ATOM 725 C CA . LYS A 1 90 ? -14.706 3.319 5.255 1.00 84.19 90 LYS A CA 1
ATOM 726 C C . LYS A 1 90 ? -14.803 2.403 6.475 1.00 84.19 90 LYS A C 1
ATOM 728 O O . LYS A 1 90 ? -15.536 2.715 7.404 1.00 84.19 90 LYS A O 1
ATOM 733 N N . GLN A 1 91 ? -14.044 1.309 6.502 1.00 82.25 91 GLN A N 1
ATOM 734 C CA . GLN A 1 91 ? -13.991 0.404 7.651 1.00 82.25 91 GLN A CA 1
ATOM 735 C C . GLN A 1 91 ? -13.497 1.126 8.903 1.00 82.25 91 GLN A C 1
ATOM 737 O O . GLN A 1 91 ? -14.081 0.964 9.969 1.00 82.25 91 GLN A O 1
ATOM 742 N N . ARG A 1 92 ? -12.470 1.972 8.781 1.00 79.56 92 ARG A N 1
ATOM 743 C CA . ARG A 1 92 ? -11.956 2.755 9.907 1.00 79.56 92 ARG A CA 1
ATOM 744 C C . ARG A 1 92 ? -12.982 3.762 10.431 1.00 79.56 92 ARG A C 1
ATOM 746 O O . ARG A 1 92 ? -13.123 3.896 11.642 1.00 79.56 92 ARG A O 1
ATOM 753 N N . GLU A 1 93 ? -13.713 4.426 9.538 1.00 80.81 93 GLU A N 1
ATOM 754 C CA . GLU A 1 93 ? -14.820 5.328 9.891 1.00 80.81 93 GLU A CA 1
ATOM 755 C C . GLU A 1 93 ? -15.980 4.571 10.566 1.00 80.81 93 GLU A C 1
ATOM 757 O O . GLU A 1 93 ? -16.526 5.023 11.573 1.00 80.81 93 GLU A O 1
ATOM 762 N N . GLU A 1 94 ? -16.336 3.388 10.061 1.00 77.94 94 GLU A N 1
ATOM 763 C CA . GLU A 1 94 ? -17.355 2.521 10.664 1.00 77.94 94 GLU A CA 1
ATOM 764 C C . GLU A 1 94 ? -16.931 2.007 12.048 1.00 77.94 94 GLU A C 1
ATOM 766 O O . GLU A 1 94 ? -17.743 1.981 12.979 1.00 77.94 94 GLU A O 1
ATOM 771 N N . GLU A 1 95 ? -15.662 1.629 12.216 1.00 75.06 95 GLU A N 1
ATOM 772 C CA . GLU A 1 95 ? -15.103 1.256 13.514 1.00 75.06 95 GLU A CA 1
ATOM 773 C C . GLU A 1 95 ? -15.076 2.433 14.492 1.00 75.06 95 GLU A C 1
ATOM 775 O O . GLU A 1 95 ? -15.385 2.246 15.669 1.00 75.06 95 GLU A O 1
ATOM 780 N N . GLU A 1 96 ? -14.741 3.641 14.032 1.00 70.81 96 GLU A N 1
ATOM 781 C CA . GLU A 1 96 ? -14.760 4.851 14.858 1.00 70.81 96 GLU A CA 1
ATOM 782 C C . GLU A 1 96 ? -16.183 5.178 15.331 1.00 70.81 96 GLU A C 1
ATOM 784 O O . GLU A 1 96 ? -16.400 5.404 16.524 1.00 70.81 96 GLU A O 1
ATOM 789 N N . ASN A 1 97 ? -17.174 5.108 14.437 1.00 74.25 97 ASN A N 1
ATOM 790 C CA . ASN A 1 97 ? -18.581 5.294 14.794 1.00 74.25 97 ASN A CA 1
ATOM 791 C C . ASN A 1 97 ? -19.070 4.224 15.784 1.00 74.25 97 ASN A C 1
ATOM 793 O O . ASN A 1 97 ? -19.778 4.542 16.741 1.00 74.25 97 ASN A O 1
ATOM 797 N N . LYS A 1 98 ? -18.647 2.963 15.621 1.00 67.62 98 LYS A N 1
ATOM 798 C CA . LYS A 1 98 ? -18.931 1.894 16.596 1.00 67.62 98 LYS A CA 1
ATOM 799 C C . LYS A 1 98 ? -18.257 2.122 17.950 1.00 67.62 98 LYS A C 1
ATOM 801 O O . LYS A 1 98 ? -18.827 1.731 18.968 1.00 67.62 98 LYS A O 1
ATOM 806 N N . LYS A 1 99 ? -17.058 2.709 17.984 1.00 60.78 99 LYS A N 1
ATOM 807 C CA . LYS A 1 99 ? -16.340 3.022 19.231 1.00 60.78 99 LYS A CA 1
ATOM 808 C C . LYS A 1 99 ? -17.007 4.173 19.984 1.00 60.78 99 LYS A C 1
ATOM 810 O O . LYS A 1 99 ? -17.284 4.000 21.165 1.00 60.78 99 LYS A O 1
ATOM 815 N N . LYS A 1 100 ? -17.397 5.254 19.297 1.00 58.41 100 LYS A N 1
ATOM 816 C CA . LYS A 1 100 ? -18.164 6.363 19.900 1.00 58.41 100 LYS A CA 1
ATOM 817 C C . LYS A 1 100 ? -19.513 5.900 20.465 1.00 58.41 100 LYS A C 1
ATOM 819 O O . LYS A 1 100 ? -19.858 6.254 21.585 1.00 58.41 100 LYS A O 1
ATOM 824 N N . ALA A 1 101 ? -20.217 5.010 19.762 1.00 55.88 101 ALA A N 1
ATOM 825 C CA . ALA A 1 101 ? -21.469 4.427 20.258 1.00 55.88 101 ALA A CA 1
ATOM 826 C C . ALA A 1 101 ? -21.288 3.495 21.477 1.00 55.88 101 ALA A C 1
ATOM 828 O O . ALA A 1 101 ? -22.213 3.320 22.268 1.00 55.88 101 ALA A O 1
ATOM 829 N N . LYS A 1 102 ? -20.110 2.876 21.649 1.00 52.31 102 LYS A N 1
ATOM 830 C CA . LYS A 1 102 ? -19.789 2.089 22.853 1.00 52.31 102 LYS A CA 1
ATOM 831 C C . LYS A 1 102 ? -19.359 2.963 24.033 1.00 52.31 102 LYS A C 1
ATOM 833 O O . LYS A 1 102 ? -19.623 2.585 25.168 1.00 52.31 102 LYS A O 1
ATOM 838 N N . GLU A 1 103 ? -18.734 4.105 23.772 1.00 49.66 103 GLU A N 1
ATOM 839 C CA . GLU A 1 103 ? -18.286 5.049 24.801 1.00 49.66 103 GLU A CA 1
ATOM 840 C C . GLU A 1 103 ? -19.463 5.818 25.429 1.00 49.66 103 GLU A C 1
ATOM 842 O O . GLU A 1 103 ? -19.507 5.984 26.645 1.00 49.66 103 GLU A O 1
ATOM 847 N N . GLU A 1 104 ? -20.498 6.141 24.645 1.00 49.81 104 GLU A N 1
ATOM 848 C CA . GLU A 1 104 ? -21.745 6.742 25.154 1.00 49.81 104 GLU A CA 1
ATOM 849 C C . GLU A 1 104 ? -22.572 5.765 26.021 1.00 49.81 104 GLU A C 1
ATOM 851 O O . GLU A 1 104 ? -23.260 6.168 26.961 1.00 49.81 104 GLU A O 1
ATOM 856 N N . LYS A 1 105 ? -22.447 4.450 25.785 1.00 48.62 105 LYS A N 1
ATOM 857 C CA . LYS A 1 105 ? -23.110 3.423 26.607 1.00 48.62 105 LYS A CA 1
ATOM 858 C C . LYS A 1 105 ? -22.394 3.153 27.941 1.00 48.62 105 LYS A C 1
ATOM 860 O O . LYS A 1 105 ? -23.021 2.646 28.859 1.00 48.62 105 LYS A O 1
ATOM 865 N N . ALA A 1 106 ? -21.114 3.506 28.069 1.00 46.56 106 ALA A N 1
ATOM 866 C CA . ALA A 1 106 ? -20.350 3.324 29.307 1.00 46.56 106 ALA A CA 1
ATOM 867 C C . ALA A 1 106 ? -20.545 4.469 30.322 1.00 46.56 106 ALA A C 1
ATOM 869 O O . ALA A 1 106 ? -20.265 4.291 31.503 1.00 46.56 106 ALA A O 1
ATOM 870 N N . GLN A 1 107 ? -21.039 5.636 29.890 1.00 44.28 107 GLN A N 1
ATOM 871 C CA . GLN A 1 107 ? -21.268 6.783 30.783 1.00 44.28 107 GLN A CA 1
ATOM 872 C C . GLN A 1 107 ? -22.669 6.818 31.414 1.00 44.28 107 GLN A C 1
ATOM 874 O O . GLN A 1 107 ? -22.857 7.492 32.421 1.00 44.28 107 GLN A O 1
ATOM 879 N N . THR A 1 108 ? -23.649 6.070 30.895 1.00 45.59 108 THR A N 1
ATOM 880 C CA . THR A 1 108 ? -25.019 6.053 31.449 1.00 45.59 108 THR A CA 1
ATOM 881 C C . THR A 1 108 ? -25.208 5.105 32.639 1.00 45.59 108 THR A C 1
ATOM 883 O O . THR A 1 108 ? -26.185 5.253 33.366 1.00 45.59 108 THR A O 1
ATOM 886 N N . GLU A 1 109 ? -24.264 4.197 32.912 1.00 49.31 109 GLU A N 1
ATOM 887 C CA . GLU A 1 109 ? -24.307 3.308 34.091 1.00 49.31 109 GLU A CA 1
ATOM 888 C C . GLU A 1 109 ? -23.578 3.884 35.323 1.00 49.31 109 GLU A C 1
ATOM 890 O O . GLU A 1 109 ? -23.712 3.350 36.421 1.00 49.31 109 GLU A O 1
ATOM 895 N N . SER A 1 110 ? -22.844 4.999 35.187 1.00 43.28 110 SER A N 1
ATOM 896 C CA . SER A 1 110 ? -22.085 5.602 36.298 1.00 43.28 110 SER A CA 1
ATOM 897 C C . SER A 1 110 ? -22.820 6.739 37.035 1.00 43.28 110 SER A C 1
ATOM 899 O O . SER A 1 110 ? -22.279 7.274 37.999 1.00 43.28 110 SER A O 1
ATOM 901 N N . THR A 1 111 ? -24.045 7.108 36.631 1.00 46.69 111 THR A N 1
ATOM 902 C CA . THR A 1 111 ? -24.820 8.243 37.196 1.00 46.69 111 THR A CA 1
ATOM 903 C C . THR A 1 111 ? -26.147 7.804 37.841 1.00 46.69 111 THR A C 1
ATOM 905 O O . THR A 1 111 ? -27.150 8.503 37.762 1.00 46.69 111 THR A O 1
ATOM 908 N N . THR A 1 112 ? -26.213 6.636 38.491 1.00 48.34 112 THR A N 1
ATOM 909 C CA . THR A 1 112 ? -27.461 6.216 39.178 1.00 48.34 112 THR A CA 1
ATOM 910 C C . THR A 1 112 ? -27.288 5.561 40.547 1.00 48.34 112 THR A C 1
ATOM 912 O O . THR A 1 112 ? -28.164 4.814 40.967 1.00 48.34 112 THR A O 1
ATOM 915 N N . LEU A 1 113 ? -26.208 5.849 41.285 1.00 51.03 113 LEU A N 1
ATOM 916 C CA . LEU A 1 113 ? -26.014 5.296 42.639 1.00 51.03 113 LEU A CA 1
ATOM 917 C C . LEU A 1 113 ? -25.610 6.321 43.718 1.00 51.03 113 LEU A C 1
ATOM 919 O O . LEU A 1 113 ? -25.169 5.908 44.783 1.00 51.03 113 LEU A O 1
ATOM 923 N N . GLU A 1 114 ? -25.778 7.632 43.505 1.00 51.25 114 GLU A N 1
ATOM 924 C CA . GLU A 1 114 ? -25.413 8.642 44.522 1.00 51.25 114 GLU A CA 1
ATOM 925 C C . GLU A 1 114 ? -26.590 9.517 44.989 1.00 51.25 114 GLU A C 1
ATOM 927 O O . GLU A 1 114 ? -26.470 10.726 45.145 1.00 51.25 114 GLU A O 1
ATOM 932 N N . ALA A 1 115 ? -27.765 8.918 45.204 1.00 50.22 115 ALA A N 1
ATOM 933 C CA . ALA A 1 115 ? -28.901 9.644 45.780 1.00 50.22 115 ALA A CA 1
ATOM 934 C C . ALA A 1 115 ? -29.760 8.787 46.724 1.00 50.22 115 ALA A C 1
ATOM 936 O O . ALA A 1 115 ? -30.981 8.795 46.617 1.00 50.22 115 ALA A O 1
ATOM 937 N N . THR A 1 116 ? -29.144 8.054 47.660 1.00 53.28 116 THR A N 1
ATOM 938 C CA . THR A 1 116 ? -29.851 7.496 48.835 1.00 53.28 116 THR A CA 1
ATOM 939 C C . THR A 1 116 ? -28.947 7.404 50.075 1.00 53.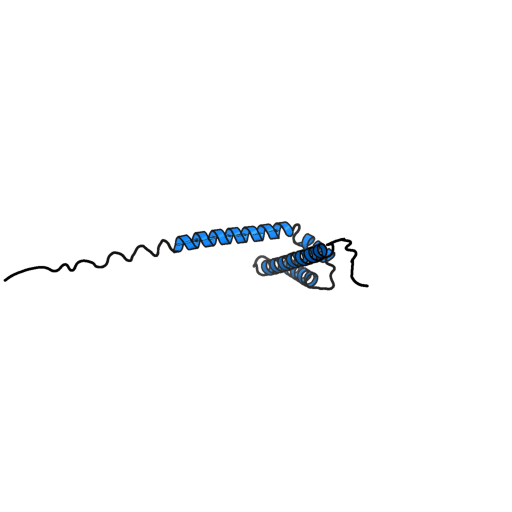28 116 THR A C 1
ATOM 941 O O . THR A 1 116 ? -28.787 6.330 50.636 1.00 53.28 116 THR A O 1
ATOM 944 N N . SER A 1 117 ? -28.352 8.518 50.497 1.00 47.09 117 SER A N 1
ATOM 945 C CA . SER A 1 117 ? -27.824 8.775 51.852 1.00 47.09 117 SER A CA 1
ATOM 946 C C . SER A 1 117 ? -27.612 10.290 51.898 1.00 47.09 117 SER A C 1
ATOM 948 O O . SER A 1 117 ? -26.936 10.818 51.033 1.00 47.09 117 SER A O 1
ATOM 950 N N . GLU A 1 118 ? -28.150 11.120 52.774 1.00 48.66 118 GLU A N 1
ATOM 951 C CA . GLU A 1 118 ? -28.881 10.952 54.013 1.00 48.66 118 GLU A CA 1
ATOM 952 C C . GLU A 1 118 ? -29.478 12.353 54.263 1.00 48.66 118 GLU A C 1
ATOM 954 O O . GLU A 1 118 ? -28.756 13.340 54.384 1.00 48.66 118 GLU A O 1
ATOM 959 N N . THR A 1 119 ? -30.798 12.503 54.217 1.00 51.16 119 THR A N 1
ATOM 960 C CA . THR A 1 119 ? -31.483 13.735 54.636 1.00 51.16 119 THR A CA 1
ATOM 961 C C . THR A 1 119 ? -32.657 13.292 55.472 1.00 51.16 119 THR A C 1
ATOM 963 O O . THR A 1 119 ? -33.689 12.987 54.900 1.00 51.16 119 THR A O 1
ATOM 966 N N . VAL A 1 120 ? -32.463 13.203 56.791 1.00 43.00 120 VAL A N 1
ATOM 967 C CA . VAL A 1 120 ? -33.420 13.632 57.826 1.00 43.00 120 VAL A CA 1
ATOM 968 C C . VAL A 1 120 ? -32.641 13.751 59.147 1.00 43.00 120 VAL A C 1
ATOM 970 O O . VAL A 1 120 ? -32.454 12.767 59.855 1.00 43.00 120 VAL A O 1
ATOM 973 N N . GLN A 1 121 ? -32.235 14.962 59.521 1.00 36.28 121 GLN A N 1
ATOM 974 C CA . GLN A 1 121 ? -32.307 15.380 60.923 1.00 36.28 121 GLN A CA 1
ATOM 975 C C . GLN A 1 121 ? -33.073 16.697 60.940 1.00 36.28 121 GLN A C 1
ATOM 977 O O . GLN A 1 121 ? -32.514 17.774 60.781 1.00 36.28 121 GLN A O 1
ATOM 982 N N . LEU A 1 122 ? -34.394 16.550 61.028 1.00 41.44 122 LEU A N 1
ATOM 983 C CA . LEU A 1 122 ? -35.306 17.595 61.460 1.00 41.44 122 LEU A CA 1
ATOM 984 C C . LEU A 1 122 ? -35.302 17.578 62.988 1.00 41.44 122 LEU A C 1
ATOM 986 O O . LEU A 1 122 ? -35.759 16.629 63.623 1.00 41.44 122 LEU A O 1
ATOM 990 N N . GLU A 1 123 ? -34.728 18.633 63.541 1.00 47.22 123 GLU A N 1
ATOM 991 C CA . GLU A 1 123 ? -35.063 19.184 64.845 1.00 47.22 123 GLU A CA 1
ATOM 992 C C . GLU A 1 123 ? -36.582 19.434 64.966 1.00 47.22 123 GLU A C 1
ATOM 994 O O . GLU A 1 123 ? -37.188 19.979 64.045 1.00 47.22 123 GLU A O 1
ATOM 999 N N . ASP A 1 124 ? -37.214 18.996 66.064 1.00 44.75 124 ASP A N 1
ATOM 1000 C CA . ASP A 1 124 ? -37.770 19.907 67.082 1.00 44.75 124 ASP A CA 1
ATOM 1001 C C . ASP A 1 124 ? -38.532 19.177 68.223 1.00 44.75 124 ASP A C 1
ATOM 1003 O O . ASP A 1 124 ? -39.284 18.228 68.001 1.00 44.75 124 ASP A O 1
ATOM 1007 N N . SER A 1 125 ? -38.392 19.751 69.427 1.00 43.56 125 SER A N 1
ATOM 1008 C CA . SER A 1 125 ? -39.382 19.860 70.518 1.00 43.56 125 SER A CA 1
ATOM 1009 C C . SER A 1 125 ? -39.571 18.81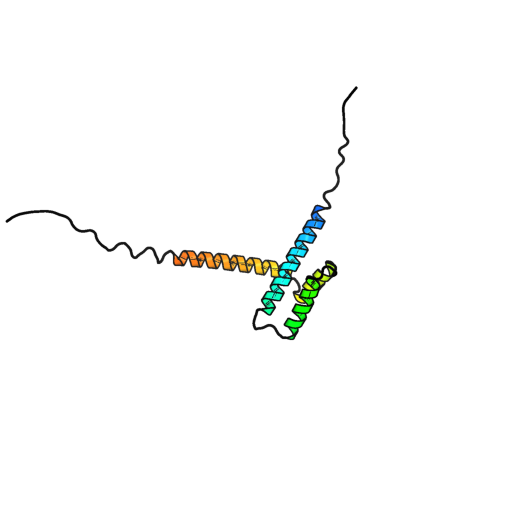0 71.644 1.00 43.56 125 SER A C 1
ATOM 1011 O O . SER A 1 125 ? -40.220 17.783 71.485 1.00 43.56 125 SER A O 1
ATOM 1013 N N . THR A 1 126 ? -39.219 19.272 72.862 1.00 43.19 126 THR A N 1
ATOM 1014 C CA . THR A 1 126 ? -40.159 19.548 73.986 1.00 43.19 126 THR A CA 1
ATOM 1015 C C . THR A 1 126 ? -40.382 18.496 75.108 1.00 43.19 126 THR A C 1
ATOM 1017 O O . THR A 1 126 ? -41.042 17.481 74.929 1.00 43.19 126 THR A O 1
ATOM 1020 N N . THR A 1 127 ? -39.927 18.895 76.314 1.00 41.75 127 THR A N 1
ATOM 1021 C CA . THR A 1 127 ? -40.468 18.690 77.688 1.00 41.75 127 THR A CA 1
ATOM 1022 C C . THR A 1 127 ? -40.447 17.307 78.354 1.00 41.75 127 THR A C 1
ATOM 1024 O O . THR A 1 127 ? -41.253 16.441 78.030 1.00 41.75 127 THR A O 1
ATOM 1027 N N . ASN A 1 128 ? -39.644 17.179 79.424 1.00 39.34 128 ASN A N 1
ATOM 1028 C CA . ASN A 1 128 ? -40.106 17.054 80.825 1.00 39.34 128 ASN A CA 1
ATOM 1029 C C . ASN A 1 128 ? -38.929 17.285 81.787 1.00 39.34 128 ASN A C 1
ATOM 1031 O O . ASN A 1 128 ? -37.908 16.582 81.621 1.00 39.34 128 ASN A O 1
#

Sequence (128 aa):
MPPRKAPSTKAPPQIHLSEEKKVQLENELNWCIQQLELGLSRKDADAYQIKETKRVLTTLQSNSVADVQKRQLMKVIFGDYRKLMKDDKKQREEEENKKKAKEEKAQTESTTLEATSETVQLEDSTTN

pLDDT: mean 72.85, std 18.35, range [36.28, 92.0]

InterPro domains:
  IPR029274 Protein of unknown function DUF4615 [PF15393] (24-111)
  IPR029274 Protein of unknown function DUF4615 [PTHR13602] (7-114)

Radius of gyration: 31.9 Å; chains: 1; bounding box: 56×80×102 Å

Organism: Naegleria gruberi (NCBI:txid5762)

Foldseek 3Di:
DDDDDDDDDDDDPPVVVVVVVVVVLVVLLVVLLVVLVVLVVDPPQDPVSVVVSVVLNVQSPDPPHDSVVNVVSSCVVPNPSVVVVVVVVVVVVVVVVVVVVVVVVVVVVVPPDPPDDDDDDDDDDDDD

Secondary structure (DSSP, 8-state):
--------------HHHHHHHHHHHHHHHHHHHHHHHHHHHSTT--HHHHHHHHHHHHHHH-TTS-HHHHHHHHHHHHSSHHHHHHHHHHHHHHHHHHHHHHHHHHHSSSSSSSS-S-----------